Protein AF-A0A7W5LJ69-F1 (afdb_monomer)

Nearest PDB structures (foldseek):
  3fzv-assembly1_D  TM=3.374E-01  e=6.936E+00  Pseudomonas aeruginosa PAO1

Radius of gyration: 14.5 Å; Cα contacts (8 Å, |Δi|>4): 55; chains: 1; bounding box: 39×20×33 Å

Foldseek 3Di:
DEDPDPVRLVLLCCLLPDVVSCVVVVHHNVSSVVHVVVNVVVVVVVVVVVVVVVVVD

Structure (mmCIF, N/CA/C/O backbone):
data_AF-A0A7W5LJ69-F1
#
_entry.id   AF-A0A7W5LJ69-F1
#
loop_
_atom_site.group_PDB
_atom_site.id
_atom_site.type_symbol
_atom_site.label_atom_id
_atom_site.label_alt_id
_atom_site.label_comp_id
_atom_site.label_asym_id
_atom_site.label_entity_id
_atom_site.label_seq_id
_atom_site.pdbx_PDB_ins_code
_atom_site.Cartn_x
_atom_site.Cartn_y
_atom_site.Cartn_z
_atom_site.occupancy
_atom_site.B_iso_or_equiv
_atom_site.auth_seq_id
_atom_site.auth_comp_id
_atom_site.auth_asym_id
_atom_site.auth_atom_id
_atom_site.pdbx_PDB_model_num
ATOM 1 N N . MET A 1 1 ? 0.559 -11.660 -4.287 1.00 86.06 1 MET A N 1
ATOM 2 C CA . MET A 1 1 ? 0.046 -10.910 -5.452 1.00 86.06 1 MET A CA 1
ATOM 3 C C . MET A 1 1 ? 0.828 -9.605 -5.547 1.00 86.06 1 MET A C 1
ATOM 5 O O . MET A 1 1 ? 0.611 -8.760 -4.694 1.00 86.06 1 MET A O 1
ATOM 9 N N . PRO A 1 2 ? 1.824 -9.465 -6.441 1.00 87.12 2 PRO A N 1
ATOM 10 C CA . PRO A 1 2 ? 2.599 -8.228 -6.525 1.00 87.12 2 PRO A CA 1
ATOM 11 C C . PRO A 1 2 ? 1.817 -7.133 -7.257 1.00 87.12 2 PRO A C 1
ATOM 13 O O . PRO A 1 2 ? 0.990 -7.420 -8.124 1.00 87.12 2 PRO A O 1
ATOM 16 N N . SER A 1 3 ? 2.132 -5.878 -6.966 1.00 92.94 3 SER A N 1
ATOM 17 C CA . SER A 1 3 ? 1.599 -4.709 -7.655 1.00 92.94 3 SER A CA 1
ATOM 18 C C . SER A 1 3 ? 1.980 -4.726 -9.138 1.00 92.94 3 SER A C 1
ATOM 20 O O . SER A 1 3 ? 3.113 -5.058 -9.529 1.00 92.94 3 SER A O 1
ATOM 22 N N . VAL A 1 4 ? 1.025 -4.339 -9.989 1.00 93.50 4 VAL A N 1
ATOM 23 C CA . VAL A 1 4 ? 1.237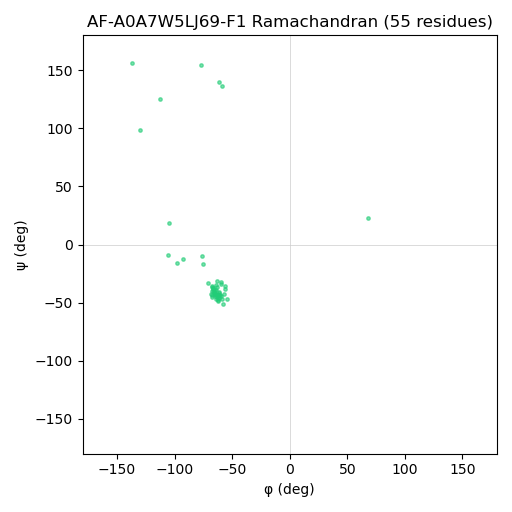 -4.226 -11.443 1.00 93.50 4 VAL A CA 1
ATOM 24 C C . VAL A 1 4 ? 1.531 -2.797 -11.890 1.00 93.50 4 VAL A C 1
ATOM 26 O O . VAL A 1 4 ? 2.054 -2.597 -12.981 1.00 93.50 4 VAL A O 1
ATOM 29 N N . SER A 1 5 ? 1.257 -1.805 -11.037 1.00 95.38 5 SER A N 1
ATOM 30 C CA . SER A 1 5 ? 1.543 -0.395 -11.306 1.00 95.38 5 SER A CA 1
ATOM 31 C C . SER A 1 5 ? 2.149 0.319 -10.089 1.00 95.38 5 SER A C 1
ATOM 33 O O . SER A 1 5 ? 1.890 -0.081 -8.949 1.00 95.38 5 SER A O 1
ATOM 35 N N . PRO A 1 6 ? 2.898 1.422 -10.294 1.00 94.31 6 PRO A N 1
ATOM 36 C CA . PRO A 1 6 ? 3.405 2.243 -9.193 1.00 94.31 6 PRO A CA 1
ATOM 37 C C . PRO A 1 6 ? 2.298 2.828 -8.307 1.00 94.31 6 PRO A C 1
ATOM 39 O O . PRO A 1 6 ? 2.484 2.962 -7.102 1.00 94.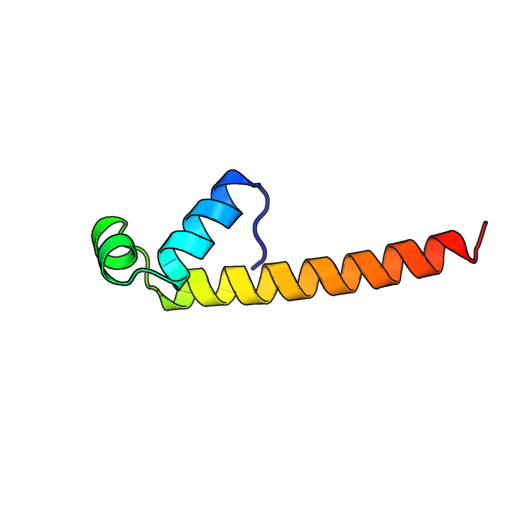31 6 PRO A O 1
ATOM 42 N N . LYS A 1 7 ? 1.136 3.161 -8.889 1.00 96.31 7 LYS A N 1
ATOM 43 C CA . LYS A 1 7 ? -0.017 3.681 -8.136 1.00 96.31 7 LYS A CA 1
ATOM 44 C C . LYS A 1 7 ? -0.564 2.630 -7.174 1.00 96.31 7 LYS A C 1
ATOM 46 O O . LYS A 1 7 ? -0.801 2.940 -6.012 1.00 96.31 7 LYS A O 1
ATOM 51 N N . GLN A 1 8 ? -0.700 1.390 -7.644 1.00 96.50 8 GLN A N 1
ATOM 52 C CA . GLN A 1 8 ? -1.150 0.279 -6.810 1.00 96.50 8 GLN A CA 1
ATOM 53 C C . GLN A 1 8 ? -0.150 -0.024 -5.693 1.00 96.50 8 GLN A C 1
ATOM 55 O O . GLN A 1 8 ? -0.569 -0.195 -4.557 1.00 96.50 8 GLN A O 1
ATOM 60 N N . HIS A 1 9 ? 1.152 -0.013 -5.995 1.00 96.25 9 HIS A N 1
ATOM 61 C CA . HIS A 1 9 ? 2.194 -0.201 -4.985 1.00 96.25 9 HIS A CA 1
ATOM 62 C C . HIS A 1 9 ? 2.096 0.845 -3.868 1.00 96.25 9 HIS A C 1
ATOM 64 O O . HIS A 1 9 ? 1.997 0.485 -2.702 1.00 96.25 9 HIS A O 1
ATOM 70 N N . ARG A 1 10 ? 2.023 2.136 -4.222 1.00 97.19 10 ARG A N 1
ATOM 71 C CA . ARG A 1 10 ? 1.894 3.232 -3.243 1.00 97.19 10 ARG A CA 1
ATOM 72 C C . ARG A 1 10 ? 0.612 3.134 -2.420 1.00 97.19 10 ARG A C 1
ATOM 74 O O . ARG A 1 10 ? 0.637 3.360 -1.216 1.00 97.19 10 ARG A O 1
ATOM 81 N N . PHE A 1 11 ? -0.504 2.795 -3.066 1.00 98.06 11 PHE A N 1
ATOM 82 C CA . PHE A 1 11 ? -1.776 2.600 -2.377 1.00 98.06 11 PHE A CA 1
ATOM 83 C C . PHE A 1 11 ? -1.691 1.444 -1.373 1.00 98.06 11 PHE A C 1
ATOM 85 O O . PHE A 1 11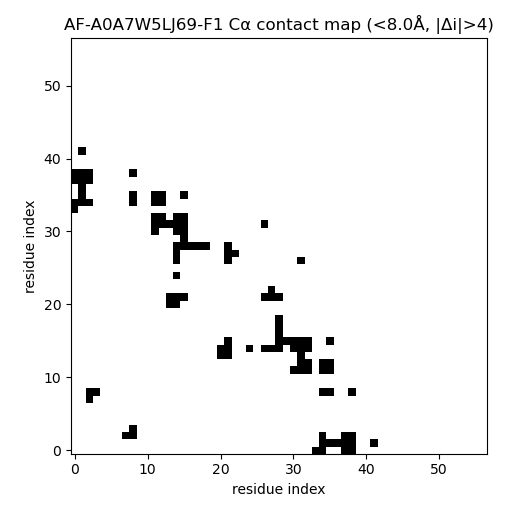 ? -2.065 1.612 -0.217 1.00 98.06 11 PHE A O 1
ATOM 92 N N . ME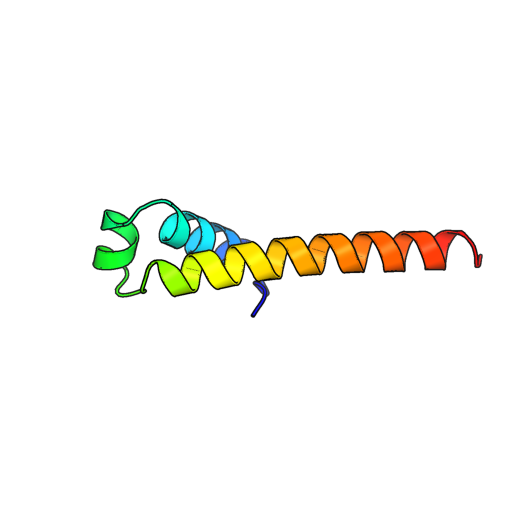T A 1 12 ? -1.158 0.294 -1.790 1.00 97.69 12 MET A N 1
ATOM 93 C CA . MET A 1 12 ? -1.061 -0.886 -0.931 1.00 97.69 12 MET A CA 1
ATOM 94 C C . MET A 1 12 ? -0.023 -0.722 0.183 1.00 97.69 12 MET A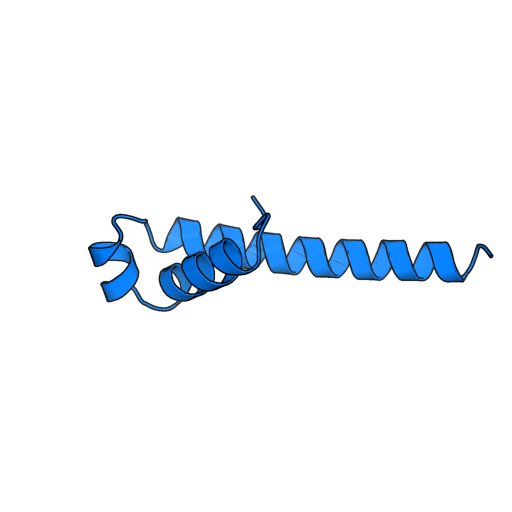 C 1
ATOM 96 O O . MET A 1 12 ? -0.268 -1.198 1.287 1.00 97.69 12 MET A O 1
ATOM 100 N N . GLU A 1 13 ? 1.074 0.007 -0.045 1.00 97.06 13 GLU A N 1
ATOM 101 C CA . GLU A 1 13 ? 1.985 0.419 1.033 1.00 97.06 13 GLU A CA 1
ATOM 102 C C . GLU A 1 13 ? 1.277 1.300 2.067 1.00 97.06 13 GLU A C 1
ATOM 104 O O . GLU A 1 13 ? 1.385 1.054 3.269 1.00 97.06 13 GLU A O 1
ATOM 109 N N . ALA A 1 14 ? 0.504 2.295 1.620 1.00 97.75 14 ALA A N 1
ATOM 110 C CA . ALA A 1 14 ? -0.254 3.147 2.531 1.00 97.75 14 ALA A CA 1
ATOM 111 C C . ALA A 1 14 ? -1.274 2.331 3.344 1.00 97.75 14 ALA A C 1
ATOM 113 O O . ALA A 1 14 ? -1.390 2.527 4.554 1.00 97.75 14 ALA A O 1
ATOM 114 N N . VAL A 1 15 ? -1.960 1.370 2.712 1.00 98.06 15 VAL A N 1
ATOM 115 C CA . VAL A 1 15 ? -2.841 0.413 3.406 1.00 98.06 15 VAL A CA 1
ATOM 116 C C . VAL A 1 15 ? -2.058 -0.420 4.424 1.00 98.06 15 VAL A C 1
ATOM 118 O O . VAL A 1 15 ? -2.525 -0.592 5.546 1.00 98.06 15 VAL A O 1
ATOM 121 N N . ALA A 1 16 ? -0.868 -0.915 4.072 1.00 97.25 16 ALA A N 1
ATOM 122 C CA . ALA A 1 16 ? -0.063 -1.787 4.928 1.00 97.25 16 ALA A CA 1
ATOM 123 C C . ALA A 1 16 ? 0.408 -1.102 6.222 1.00 97.25 16 ALA A C 1
ATOM 125 O O . ALA A 1 16 ? 0.490 -1.757 7.266 1.00 97.25 16 ALA A O 1
ATOM 126 N N . HIS A 1 17 ? 0.706 0.200 6.160 1.00 97.44 17 HIS A N 1
ATOM 127 C CA . HIS A 1 17 ? 1.320 0.957 7.257 1.00 97.44 17 HIS A CA 1
ATOM 128 C C . HIS A 1 17 ? 0.365 1.902 7.998 1.00 97.44 17 HIS A C 1
ATOM 130 O O . HIS A 1 17 ? 0.734 2.430 9.046 1.00 97.44 17 HIS A O 1
ATOM 136 N N . ASN A 1 18 ? -0.863 2.107 7.509 1.00 97.62 18 ASN A N 1
ATOM 137 C CA . ASN A 1 18 ? -1.831 2.999 8.143 1.00 97.62 18 ASN A CA 1
ATOM 138 C C . ASN A 1 18 ? -3.206 2.320 8.326 1.00 97.62 18 ASN A C 1
ATOM 140 O O . ASN A 1 18 ? -4.033 2.334 7.411 1.00 97.62 18 ASN A O 1
ATOM 144 N N . PRO A 1 19 ? -3.509 1.799 9.533 1.00 97.00 19 PRO A N 1
ATOM 145 C CA . PRO A 1 19 ? -4.790 1.151 9.826 1.00 97.00 19 PRO A CA 1
ATOM 146 C C . PRO A 1 19 ? -6.014 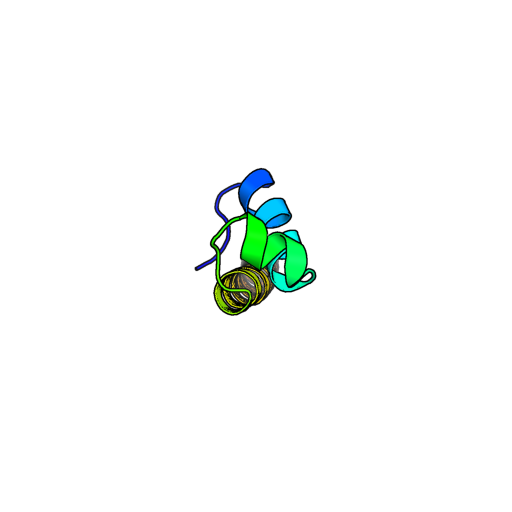2.059 9.633 1.00 97.00 19 PRO A C 1
ATOM 148 O O . PRO A 1 19 ? -7.083 1.586 9.246 1.00 97.00 19 PRO A O 1
ATOM 151 N N . LYS A 1 20 ? -5.878 3.372 9.879 1.00 97.75 20 LYS A N 1
ATOM 152 C CA . LYS A 1 20 ? -6.976 4.331 9.668 1.00 97.75 20 LYS A CA 1
ATOM 153 C C . LYS A 1 20 ? -7.284 4.470 8.180 1.00 97.75 20 LYS A C 1
ATOM 155 O O . LYS A 1 20 ? -8.447 4.402 7.795 1.00 97.75 20 LYS A O 1
ATOM 160 N N . PHE A 1 21 ? -6.244 4.594 7.358 1.00 98.06 21 PHE A N 1
ATOM 161 C CA . PHE A 1 21 ? -6.381 4.644 5.904 1.00 98.06 21 PHE A CA 1
ATOM 162 C C . PHE A 1 21 ? -6.953 3.338 5.344 1.00 98.06 21 PHE A C 1
ATOM 164 O O . PHE A 1 21 ? -7.877 3.380 4.541 1.00 98.06 21 PHE A O 1
ATOM 171 N N . ALA A 1 22 ? -6.480 2.184 5.825 1.00 97.94 22 ALA A N 1
ATOM 172 C CA . ALA A 1 22 ? -7.011 0.870 5.463 1.00 97.94 22 ALA A CA 1
ATOM 173 C C . ALA A 1 22 ? -8.529 0.778 5.720 1.00 97.94 22 ALA A C 1
ATOM 175 O O . ALA A 1 22 ? -9.298 0.406 4.832 1.00 97.94 22 ALA A O 1
ATOM 176 N N . LYS A 1 23 ? -8.978 1.226 6.903 1.00 97.81 23 LYS A N 1
ATOM 177 C CA . LYS A 1 23 ? -10.404 1.287 7.255 1.00 97.81 23 LYS A CA 1
ATOM 178 C C . LYS A 1 23 ? -11.194 2.234 6.347 1.00 97.81 23 LYS A C 1
ATOM 180 O O . LYS A 1 23 ? -12.282 1.873 5.917 1.00 97.81 23 LYS A O 1
ATOM 185 N N . GLN A 1 24 ? -10.660 3.419 6.046 1.00 97.75 24 GLN A N 1
ATOM 186 C CA . GLN A 1 24 ? -11.313 4.393 5.159 1.00 97.75 24 GLN A CA 1
ATOM 187 C C . GLN A 1 24 ? -11.411 3.898 3.713 1.00 97.75 24 GLN A C 1
ATOM 189 O O . GLN A 1 24 ? -12.426 4.108 3.060 1.00 97.75 24 GLN A O 1
ATOM 194 N N . ALA A 1 25 ? -10.371 3.225 3.225 1.00 97.06 25 ALA A N 1
ATOM 195 C CA . ALA A 1 25 ? -10.328 2.654 1.887 1.00 97.06 25 ALA A CA 1
ATOM 196 C C . ALA A 1 25 ? -11.146 1.355 1.758 1.00 97.06 25 ALA A C 1
ATOM 198 O O . ALA A 1 25 ? -11.312 0.855 0.649 1.00 97.06 25 ALA A O 1
ATOM 199 N N . GLY A 1 26 ? -11.624 0.787 2.871 1.00 98.12 26 GLY A N 1
ATOM 200 C CA . GLY A 1 26 ? -12.331 -0.494 2.883 1.00 98.12 26 GLY A CA 1
ATOM 201 C C . GLY A 1 26 ? -11.438 -1.685 2.525 1.00 98.12 26 GLY A C 1
ATOM 202 O O . GLY A 1 26 ? -11.937 -2.717 2.083 1.00 98.12 26 GLY A O 1
ATOM 203 N N . VAL A 1 27 ? -10.120 -1.555 2.696 1.00 97.44 27 VAL A N 1
ATOM 204 C CA . VAL A 1 27 ? -9.148 -2.602 2.362 1.00 97.44 27 VAL A CA 1
ATOM 205 C C . VAL A 1 27 ? -8.512 -3.114 3.652 1.00 97.44 27 VAL A C 1
ATOM 207 O O . VAL A 1 27 ? -7.954 -2.312 4.401 1.00 97.44 27 VAL A O 1
ATOM 210 N N . PRO A 1 28 ? -8.542 -4.429 3.935 1.00 97.94 28 PRO A N 1
ATOM 211 C CA . PRO A 1 28 ? -7.854 -4.975 5.095 1.00 97.94 28 PRO A CA 1
ATOM 212 C C . PRO A 1 28 ? -6.355 -4.670 5.049 1.00 97.94 28 PRO A C 1
ATOM 214 O O . PRO A 1 28 ? -5.703 -4.849 4.020 1.00 97.94 28 PRO A O 1
ATOM 217 N N . GLN A 1 29 ? -5.786 -4.272 6.186 1.00 98.06 29 GLN A N 1
ATOM 218 C CA . GLN A 1 29 ? -4.351 -3.993 6.294 1.00 98.06 29 GLN A CA 1
ATOM 219 C C . GLN A 1 29 ? -3.493 -5.198 5.864 1.00 98.06 29 GLN A C 1
ATOM 221 O O . GLN A 1 29 ? -2.449 -5.020 5.235 1.00 98.06 29 GLN A O 1
ATOM 226 N N . SER A 1 30 ? -3.955 -6.421 6.152 1.00 97.44 30 SER A N 1
ATOM 227 C CA . SER A 1 30 ? -3.302 -7.670 5.740 1.00 97.44 30 SER A CA 1
ATOM 228 C C . SER A 1 30 ? -3.106 -7.761 4.227 1.00 97.44 30 SER A C 1
ATOM 230 O O . SER A 1 30 ? -2.037 -8.165 3.779 1.00 97.44 30 SER A O 1
ATOM 232 N N . VAL A 1 31 ? -4.074 -7.290 3.435 1.00 96.88 31 VAL A N 1
ATOM 233 C CA . VAL A 1 31 ? -3.956 -7.253 1.972 1.00 96.88 31 VAL A CA 1
ATOM 234 C C . VAL A 1 31 ? -2.801 -6.340 1.563 1.00 96.88 31 VAL A C 1
ATOM 236 O O . VAL A 1 31 ? -1.941 -6.759 0.793 1.00 96.88 31 VAL A O 1
ATOM 239 N N . GLY A 1 32 ? -2.710 -5.129 2.121 1.00 97.06 32 GLY A N 1
ATOM 240 C CA . GLY A 1 32 ? -1.586 -4.224 1.849 1.00 97.06 32 GLY A CA 1
ATOM 241 C C . GLY A 1 32 ? -0.228 -4.855 2.181 1.00 97.06 32 GLY A C 1
ATOM 242 O O . GLY A 1 32 ? 0.715 -4.770 1.392 1.00 97.06 32 GLY A O 1
ATOM 243 N N . GLN A 1 33 ? -0.136 -5.558 3.314 1.00 96.44 33 GLN A N 1
ATOM 244 C CA . GLN A 1 33 ? 1.083 -6.263 3.726 1.00 96.44 33 GLN A CA 1
ATOM 245 C C . GLN A 1 33 ? 1.459 -7.399 2.764 1.00 96.44 33 GLN A C 1
ATOM 247 O O . GLN A 1 33 ? 2.641 -7.586 2.467 1.00 96.44 33 GLN A O 1
ATOM 252 N N . ASP A 1 34 ? 0.482 -8.142 2.246 1.00 96.81 34 ASP A N 1
ATOM 253 C CA . ASP A 1 34 ? 0.722 -9.216 1.279 1.00 96.81 34 ASP A CA 1
ATOM 254 C C . ASP A 1 34 ? 1.237 -8.681 -0.059 1.00 96.81 34 ASP A C 1
ATOM 256 O O . ASP A 1 34 ? 2.130 -9.278 -0.670 1.00 96.81 34 ASP A O 1
ATOM 260 N N . PHE A 1 35 ? 0.733 -7.524 -0.493 1.00 96.31 35 PHE A N 1
ATOM 261 C CA . PHE A 1 35 ? 1.268 -6.809 -1.651 1.00 96.31 35 PHE A CA 1
ATOM 262 C C . PHE A 1 35 ? 2.703 -6.335 -1.410 1.00 96.31 35 PHE A C 1
ATOM 264 O O . PHE A 1 35 ? 3.565 -6.596 -2.248 1.00 96.31 35 PHE A O 1
ATOM 271 N N . ALA A 1 36 ? 2.994 -5.727 -0.256 1.00 93.31 36 ALA A N 1
ATOM 272 C CA . ALA A 1 36 ? 4.343 -5.271 0.087 1.00 93.31 36 ALA A CA 1
ATOM 273 C C . ALA A 1 36 ? 5.362 -6.430 0.099 1.00 93.31 36 ALA A C 1
ATOM 275 O O . ALA A 1 36 ? 6.440 -6.333 -0.495 1.00 93.31 36 ALA A O 1
ATOM 276 N N . LYS A 1 37 ? 4.997 -7.575 0.697 1.00 94.19 37 LYS A N 1
ATOM 277 C CA . LYS A 1 37 ? 5.818 -8.801 0.684 1.00 94.19 37 LYS A CA 1
ATOM 278 C C . LYS A 1 37 ? 6.031 -9.326 -0.738 1.00 94.19 37 LYS A C 1
ATOM 280 O O . LYS A 1 37 ? 7.155 -9.668 -1.111 1.00 94.19 37 LYS A O 1
ATOM 285 N N . ALA A 1 38 ? 4.969 -9.383 -1.542 1.00 92.50 38 ALA A N 1
ATOM 286 C CA . ALA A 1 38 ? 5.046 -9.865 -2.917 1.00 92.50 38 ALA A CA 1
ATOM 287 C C . ALA A 1 38 ? 5.879 -8.937 -3.820 1.00 92.50 38 ALA A C 1
ATOM 289 O O . ALA A 1 38 ? 6.636 -9.424 -4.662 1.00 92.50 38 ALA A O 1
ATOM 290 N N . ASP A 1 39 ? 5.793 -7.621 -3.628 1.00 90.44 39 ASP A N 1
ATOM 291 C CA . ASP A 1 39 ? 6.603 -6.631 -4.344 1.00 90.44 39 ASP A CA 1
ATOM 292 C C . ASP A 1 39 ? 8.090 -6.768 -4.003 1.00 90.44 39 ASP A C 1
ATOM 294 O O . ASP A 1 39 ? 8.938 -6.782 -4.904 1.00 90.44 39 ASP A O 1
ATOM 298 N N . ALA A 1 40 ? 8.416 -6.969 -2.723 1.00 87.19 40 ALA A N 1
ATOM 299 C CA . ALA A 1 40 ? 9.781 -7.245 -2.290 1.00 87.19 40 ALA A CA 1
ATOM 300 C C . ALA A 1 40 ? 10.329 -8.542 -2.912 1.00 87.19 40 ALA A C 1
ATOM 302 O O . ALA A 1 40 ? 11.460 -8.564 -3.406 1.00 87.19 40 ALA A O 1
ATOM 303 N N . ALA A 1 41 ? 9.527 -9.612 -2.951 1.00 86.50 41 ALA A N 1
ATOM 304 C CA . ALA A 1 41 ? 9.908 -10.876 -3.582 1.00 86.50 41 ALA A CA 1
ATOM 305 C C . ALA A 1 41 ? 10.131 -10.729 -5.100 1.00 86.50 41 ALA A C 1
ATOM 307 O O . ALA A 1 41 ? 11.130 -11.216 -5.630 1.00 86.50 41 ALA A O 1
ATOM 308 N N . LYS A 1 42 ? 9.262 -9.983 -5.795 1.00 83.81 42 LYS A N 1
ATOM 309 C CA . LYS A 1 42 ? 9.390 -9.685 -7.232 1.00 83.81 42 LYS A CA 1
ATOM 310 C C . LYS A 1 42 ? 10.643 -8.868 -7.556 1.00 83.81 42 LYS A C 1
ATOM 312 O O . LYS A 1 42 ? 11.264 -9.070 -8.599 1.00 83.81 42 LYS A O 1
ATOM 317 N N . LYS A 1 43 ? 11.037 -7.939 -6.679 1.00 77.06 43 LYS A N 1
ATOM 318 C CA . LYS A 1 43 ? 12.283 -7.175 -6.843 1.00 77.06 43 LYS A CA 1
ATOM 319 C C . LYS A 1 43 ? 13.510 -8.082 -6.724 1.00 77.06 43 LYS A C 1
ATOM 321 O O . LYS A 1 43 ? 14.426 -7.961 -7.534 1.00 77.06 43 LYS A O 1
ATOM 326 N N . LYS A 1 44 ? 13.506 -9.013 -5.763 1.00 75.19 44 LYS A N 1
ATOM 327 C CA . LYS A 1 44 ? 14.587 -9.997 -5.582 1.00 75.19 44 LYS A CA 1
ATOM 328 C C . LYS A 1 44 ? 14.720 -10.929 -6.789 1.00 75.19 44 LYS A C 1
ATOM 330 O O . LYS A 1 44 ? 15.829 -11.101 -7.283 1.00 75.19 44 LYS A O 1
ATOM 335 N N . SER A 1 45 ? 13.607 -11.449 -7.313 1.00 72.38 45 SER A N 1
ATOM 336 C CA . SER A 1 45 ? 13.634 -12.326 -8.493 1.00 72.38 45 SER A CA 1
ATOM 337 C C . SER A 1 45 ? 14.057 -11.599 -9.772 1.00 72.38 45 SER A C 1
ATOM 339 O O . SER A 1 45 ? 14.785 -12.153 -10.589 1.00 72.38 45 SER A O 1
ATOM 341 N N . ARG A 1 46 ? 13.676 -10.328 -9.954 1.00 68.56 46 ARG A N 1
ATOM 342 C CA . ARG A 1 46 ? 14.200 -9.530 -11.076 1.00 68.56 46 ARG A CA 1
ATOM 343 C C . ARG A 1 46 ? 15.683 -9.225 -10.948 1.00 68.56 46 ARG A C 1
ATOM 345 O O . ARG A 1 46 ? 16.368 -9.221 -11.963 1.00 68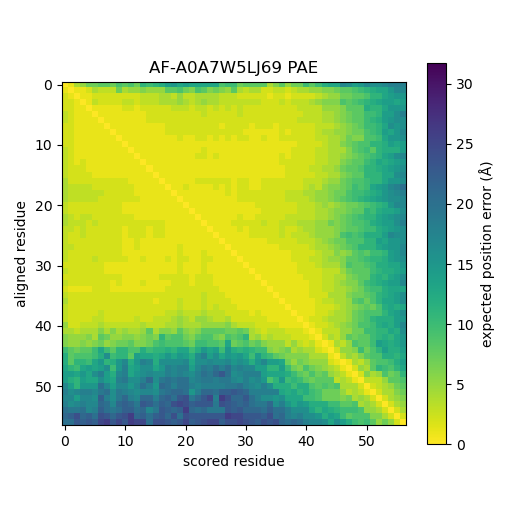.56 46 ARG A O 1
ATOM 352 N N . GLY A 1 47 ? 16.167 -8.982 -9.731 1.00 61.88 47 GLY A N 1
ATOM 353 C CA . GLY A 1 47 ? 17.590 -8.796 -9.466 1.00 61.88 47 GLY A CA 1
ATOM 354 C C . GLY A 1 47 ? 18.407 -10.013 -9.891 1.00 61.88 47 GLY A C 1
ATOM 355 O O . GLY A 1 47 ? 19.384 -9.846 -10.610 1.00 61.88 47 GLY A O 1
ATOM 356 N N . SER A 1 48 ? 17.968 -11.225 -9.534 1.00 61.41 48 SER A N 1
ATOM 357 C CA . SER A 1 48 ? 18.655 -12.462 -9.926 1.00 61.41 48 SER A CA 1
ATOM 358 C C . SER A 1 48 ? 18.568 -12.748 -11.429 1.00 61.41 48 SER A C 1
ATOM 360 O O . SER A 1 48 ? 19.587 -13.063 -12.032 1.00 61.41 48 SER A O 1
ATOM 362 N N . VAL A 1 49 ? 17.403 -12.563 -12.062 1.00 61.25 49 VAL A N 1
ATOM 363 C CA . VAL A 1 49 ? 17.236 -12.782 -13.516 1.00 61.25 49 VAL A CA 1
ATOM 364 C C . VAL A 1 49 ? 18.042 -11.776 -14.349 1.00 61.25 49 VAL A C 1
ATOM 366 O O . VAL A 1 49 ? 18.643 -12.147 -15.356 1.00 61.25 49 VAL A O 1
ATOM 369 N N . LEU A 1 50 ? 18.094 -10.501 -13.941 1.00 60.34 50 LEU A N 1
ATOM 370 C CA . LEU A 1 50 ? 18.940 -9.499 -14.604 1.00 60.34 50 LEU A CA 1
ATOM 371 C C . LEU A 1 50 ? 20.428 -9.830 -14.456 1.00 60.34 50 LEU A C 1
ATOM 373 O O . LEU A 1 50 ? 21.185 -9.631 -15.403 1.00 60.34 50 LEU A O 1
ATOM 377 N N . TYR A 1 51 ? 20.841 -10.327 -13.287 1.00 58.78 51 TYR A N 1
ATOM 378 C CA . TYR A 1 51 ? 22.232 -10.700 -13.026 1.00 58.78 51 TY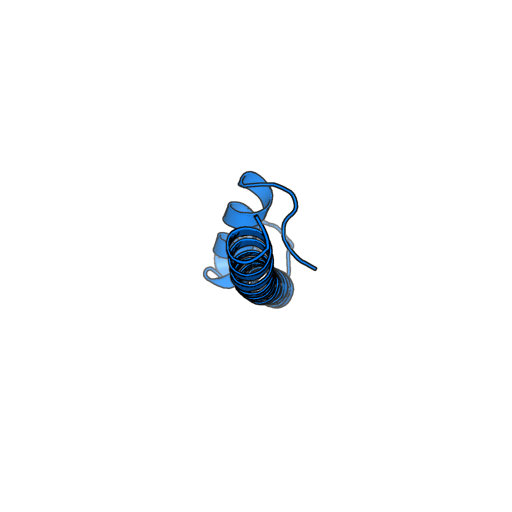R A CA 1
ATOM 379 C C . TYR A 1 51 ? 22.673 -11.909 -13.861 1.00 58.78 51 TYR A C 1
ATOM 381 O O . TYR A 1 51 ? 23.782 -11.914 -14.389 1.00 58.78 51 TYR A O 1
ATOM 389 N N . ASP A 1 52 ? 21.794 -12.899 -14.023 1.00 58.62 52 ASP A N 1
ATOM 390 C CA . ASP A 1 52 ? 22.037 -14.105 -14.823 1.00 58.62 52 ASP A CA 1
ATOM 391 C C . ASP A 1 52 ? 22.136 -13.790 -16.328 1.00 58.62 52 ASP A C 1
ATOM 393 O O . ASP A 1 52 ? 23.085 -14.176 -17.017 1.00 58.62 52 ASP A O 1
ATOM 397 N N . LYS A 1 53 ? 21.232 -12.935 -16.830 1.00 59.41 53 LYS A N 1
ATOM 398 C CA . LYS A 1 53 ? 21.274 -12.475 -18.225 1.00 59.41 53 LYS A CA 1
ATOM 399 C C . LYS A 1 53 ? 22.536 -11.669 -18.551 1.00 59.41 53 LYS A C 1
ATOM 401 O O . LYS A 1 53 ? 23.020 -11.747 -19.672 1.00 59.41 53 LYS A O 1
ATOM 406 N N . LYS A 1 54 ? 23.098 -10.931 -17.585 1.00 58.00 54 LYS A N 1
ATOM 407 C CA . LYS A 1 54 ? 24.317 -10.126 -17.782 1.00 58.00 54 LYS A CA 1
ATOM 408 C C . LYS A 1 54 ? 25.612 -10.950 -17.829 1.00 58.00 54 LYS A C 1
ATOM 410 O O . LYS A 1 54 ? 26.621 -10.422 -18.272 1.00 58.00 54 LYS A O 1
ATOM 415 N N . ARG A 1 55 ? 25.601 -12.206 -17.360 1.00 57.19 55 ARG A N 1
ATOM 416 C CA . ARG A 1 55 ? 26.736 -13.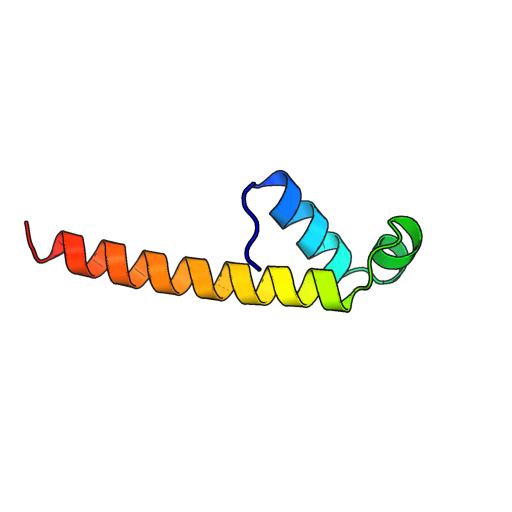149 -17.474 1.00 57.19 55 ARG A CA 1
ATOM 417 C C . ARG A 1 55 ? 26.677 -14.032 -18.719 1.00 57.19 55 ARG A C 1
ATOM 419 O O . ARG A 1 55 ? 27.660 -14.695 -19.024 1.00 57.19 55 ARG A O 1
ATOM 426 N N . SER A 1 56 ? 25.537 -14.043 -19.404 1.00 57.06 56 SER A N 1
ATOM 427 C CA . SER A 1 56 ? 25.272 -14.890 -20.571 1.00 57.06 56 SER A CA 1
ATOM 428 C C . SER A 1 56 ? 25.324 -14.107 -21.894 1.00 57.06 56 SER A C 1
ATOM 430 O O . SER A 1 56 ? 24.723 -14.533 -22.878 1.00 57.06 56 SER A O 1
ATOM 432 N N . SER A 1 57 ? 25.951 -12.925 -21.915 1.00 50.34 57 SER A N 1
ATOM 433 C CA . SER A 1 57 ? 26.113 -12.052 -23.092 1.00 50.34 57 SER A CA 1
ATOM 434 C C . SER A 1 57 ? 27.560 -11.621 -23.250 1.00 50.34 57 SER A C 1
ATOM 436 O O . SER A 1 57 ? 28.197 -11.382 -22.200 1.00 50.34 57 SER A O 1
#

pLDDT: mean 86.63, std 15.24, range [50.34, 98.12]

Mean predicted aligned error: 6.28 Å

Sequence (57 aa):
MPSVSPKQHRFMEAVAHNPKFAKQAGVPQSVGQDFAKADAAKKKSRGSVLYDKKRSS

Secondary structure (DSSP, 8-state):
---SSHHHHHHHHHHHH-HHHHHHHT--HHHHHHHHHHHHHHHHHHHHHHHHHHH--

Solvent-accessible surface area (backbone atoms only — not comparable to full-atom values): 3078 Å² total; per-residue (Å²): 103,53,59,90,44,72,69,52,40,56,52,28,45,47,20,44,78,29,66,67,55,7,61,73,71,72,42,63,36,67,58,13,42,46,26,50,54,29,40,53,51,52,51,53,54,51,53,53,53,55,54,52,56,64,73,74,108